Protein AF-A0A151QY26-F1 (afdb_monomer_lite)

Structure (mmCIF, N/CA/C/O backbone):
data_AF-A0A151QY26-F1
#
_entry.id   AF-A0A151QY26-F1
#
loop_
_atom_site.group_PDB
_atom_site.id
_atom_site.type_symbol
_atom_site.label_atom_id
_atom_site.label_alt_id
_atom_site.label_comp_id
_atom_site.label_asym_id
_atom_site.label_entity_id
_atom_site.label_seq_id
_atom_site.pdbx_PDB_ins_code
_atom_site.Cartn_x
_atom_site.Cartn_y
_atom_site.Cartn_z
_atom_site.occupancy
_atom_site.B_iso_or_equiv
_atom_site.auth_seq_id
_atom_site.auth_comp_id
_atom_site.auth_asym_id
_atom_site.auth_atom_id
_atom_site.pdbx_PDB_model_num
ATOM 1 N N . GLU A 1 1 ? 1.044 -14.941 13.384 1.00 71.25 1 GLU A N 1
ATOM 2 C CA . GLU A 1 1 ? 2.407 -14.576 12.929 1.00 71.25 1 GLU A CA 1
ATOM 3 C C . GLU A 1 1 ? 2.419 -13.842 11.584 1.00 71.25 1 GLU A C 1
ATOM 5 O O . GLU A 1 1 ? 2.919 -12.727 11.522 1.00 71.25 1 GLU A O 1
ATOM 10 N N . GLN A 1 2 ? 1.791 -14.396 10.540 1.00 82.44 2 GLN A N 1
ATOM 11 C CA . GLN A 1 2 ? 1.822 -13.869 9.163 1.00 82.44 2 GLN A CA 1
ATOM 12 C C . GLN A 1 2 ? 1.415 -12.389 9.022 1.00 82.44 2 GLN A C 1
ATOM 14 O O . GLN A 1 2 ? 2.113 -11.630 8.355 1.00 82.44 2 GLN A O 1
ATOM 19 N N . LEU A 1 3 ? 0.351 -11.951 9.710 1.00 85.00 3 LEU A N 1
ATOM 20 C CA . LEU A 1 3 ? -0.089 -10.548 9.698 1.00 85.00 3 LEU A CA 1
ATOM 21 C C . LEU A 1 3 ? 0.965 -9.586 10.266 1.00 85.00 3 LEU A C 1
ATOM 23 O O . LEU A 1 3 ? 1.178 -8.516 9.711 1.00 85.00 3 LEU A O 1
ATOM 27 N N . ARG A 1 4 ? 1.677 -9.970 11.335 1.00 86.44 4 ARG A N 1
ATOM 28 C CA . ARG A 1 4 ? 2.716 -9.120 11.943 1.00 86.44 4 ARG A CA 1
ATOM 29 C C . ARG A 1 4 ? 3.913 -8.968 11.008 1.00 86.44 4 ARG A C 1
ATOM 31 O O . ARG A 1 4 ? 4.404 -7.859 10.832 1.00 86.44 4 ARG A O 1
ATOM 38 N N . CYS A 1 5 ? 4.344 -10.056 10.367 1.00 90.56 5 CYS A N 1
ATOM 39 C CA . CYS A 1 5 ? 5.401 -10.006 9.355 1.00 90.56 5 CYS A CA 1
ATOM 40 C C . CYS A 1 5 ? 4.981 -9.161 8.148 1.00 90.56 5 CYS A C 1
ATOM 42 O O . CYS A 1 5 ? 5.779 -8.376 7.642 1.00 90.56 5 CYS A O 1
ATOM 44 N N . PHE A 1 6 ? 3.731 -9.295 7.701 1.00 89.88 6 PHE A N 1
ATOM 45 C CA . PHE A 1 6 ? 3.188 -8.483 6.619 1.00 89.88 6 PHE A CA 1
ATOM 46 C C . PHE A 1 6 ? 3.208 -6.991 6.970 1.00 89.88 6 PHE A C 1
ATOM 48 O O . PHE A 1 6 ? 3.809 -6.207 6.240 1.00 89.88 6 PHE A O 1
ATOM 55 N N . LEU A 1 7 ? 2.647 -6.610 8.120 1.00 89.88 7 LEU A N 1
ATOM 56 C CA . LEU A 1 7 ? 2.617 -5.222 8.589 1.00 89.88 7 LEU A CA 1
ATOM 57 C C . LEU A 1 7 ? 4.022 -4.646 8.789 1.00 89.88 7 LEU A C 1
ATOM 59 O O . LEU A 1 7 ? 4.274 -3.504 8.420 1.00 89.88 7 LEU A O 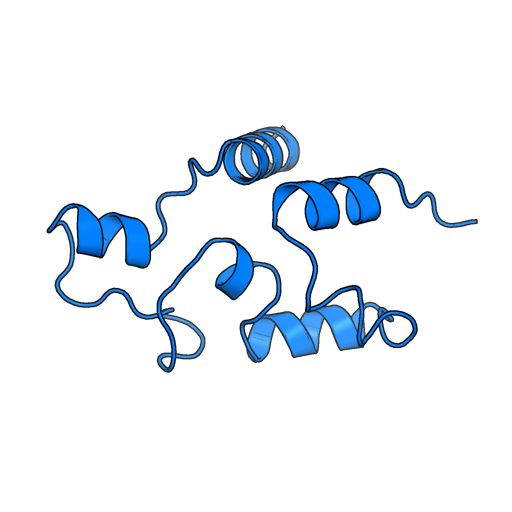1
ATOM 63 N N . TRP A 1 8 ? 4.962 -5.442 9.304 1.00 90.69 8 TRP A N 1
ATOM 64 C CA . TRP A 1 8 ? 6.362 -5.031 9.406 1.00 90.69 8 TRP A CA 1
ATOM 65 C C . TRP A 1 8 ? 6.954 -4.706 8.028 1.00 90.69 8 TRP A C 1
ATOM 67 O O . TRP A 1 8 ? 7.600 -3.675 7.851 1.00 90.69 8 TRP A O 1
ATOM 77 N N . ARG A 1 9 ? 6.684 -5.539 7.016 1.00 93.56 9 ARG A N 1
ATOM 78 C CA . ARG A 1 9 ? 7.152 -5.277 5.649 1.00 93.56 9 ARG A CA 1
ATOM 79 C C . ARG A 1 9 ? 6.518 -4.029 5.043 1.00 93.56 9 ARG A C 1
ATOM 81 O O . ARG A 1 9 ? 7.213 -3.272 4.371 1.00 93.56 9 ARG A O 1
ATOM 88 N N . VAL A 1 10 ? 5.230 -3.804 5.298 1.00 92.56 10 VAL A N 1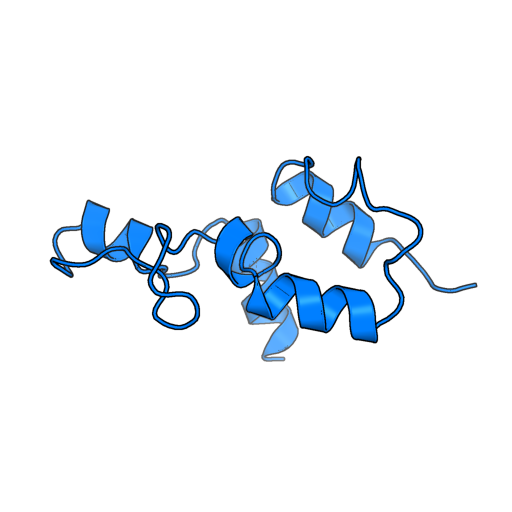
ATOM 89 C CA . VAL A 1 10 ? 4.519 -2.581 4.901 1.00 92.56 10 VAL A CA 1
ATOM 90 C C . VAL A 1 10 ? 5.188 -1.355 5.527 1.00 92.56 10 VAL A C 1
ATOM 92 O O . VAL A 1 10 ? 5.593 -0.452 4.800 1.00 92.56 10 VAL A O 1
ATOM 95 N N . ALA A 1 11 ? 5.390 -1.356 6.848 1.00 90.12 11 ALA A N 1
ATOM 96 C CA . ALA A 1 11 ? 6.000 -0.245 7.582 1.00 90.12 11 ALA A CA 1
ATOM 97 C C . ALA A 1 11 ? 7.415 0.097 7.081 1.00 90.12 11 ALA A C 1
ATOM 99 O O . ALA A 1 11 ? 7.796 1.263 7.028 1.00 90.12 11 ALA A O 1
ATOM 100 N N . HIS A 1 12 ? 8.181 -0.915 6.668 1.00 90.06 12 HIS A N 1
ATOM 101 C CA . HIS A 1 12 ? 9.536 -0.756 6.137 1.00 90.06 12 HIS A CA 1
ATOM 102 C C . HIS A 1 12 ? 9.604 -0.596 4.610 1.00 90.06 12 HIS A C 1
ATOM 104 O O . HIS A 1 12 ? 10.696 -0.652 4.047 1.00 90.06 12 HIS A O 1
ATOM 110 N N . SER A 1 13 ? 8.469 -0.418 3.922 1.00 88.81 13 SER A N 1
ATOM 111 C CA . SER A 1 13 ? 8.406 -0.322 2.454 1.00 88.81 13 SER A CA 1
ATOM 112 C C . SER A 1 13 ? 9.134 -1.469 1.728 1.00 88.81 13 SER A C 1
ATOM 114 O O . SER A 1 13 ? 9.739 -1.281 0.677 1.00 88.81 13 SER A O 1
ATOM 116 N N . SER A 1 14 ? 9.098 -2.675 2.305 1.00 91.19 14 SER A N 1
ATOM 117 C CA . SER A 1 14 ? 9.842 -3.861 1.846 1.00 91.19 14 SER A CA 1
ATOM 118 C C . SER A 1 14 ? 8.945 -4.939 1.220 1.00 91.19 14 SER A C 1
ATOM 120 O O . SER A 1 14 ? 9.321 -6.113 1.069 1.00 91.19 14 SER A O 1
ATOM 122 N N . LEU A 1 15 ? 7.723 -4.560 0.843 1.00 92.06 15 LEU A N 1
ATOM 123 C CA . LEU A 1 15 ? 6.889 -5.387 -0.017 1.00 92.06 15 LEU A CA 1
ATOM 124 C C . LEU A 1 15 ? 7.443 -5.370 -1.444 1.00 92.06 15 LEU A C 1
ATOM 126 O O . LEU A 1 15 ? 7.796 -4.328 -1.985 1.00 92.06 15 LEU A O 1
ATOM 130 N N . CYS A 1 16 ? 7.515 -6.553 -2.049 1.00 93.00 16 CYS A N 1
ATOM 131 C CA . CYS A 1 16 ? 7.952 -6.725 -3.431 1.00 93.00 16 CYS A CA 1
ATOM 132 C C . CYS A 1 16 ? 6.769 -6.428 -4.359 1.00 93.00 16 CYS A C 1
ATOM 134 O O . CYS A 1 16 ? 6.127 -7.351 -4.855 1.00 93.00 16 CYS A O 1
ATOM 136 N N . THR A 1 17 ? 6.430 -5.150 -4.510 1.00 95.94 17 THR A N 1
ATOM 137 C CA . THR A 1 17 ? 5.348 -4.725 -5.401 1.00 95.94 17 THR A CA 1
ATOM 138 C C . THR A 1 17 ? 5.803 -4.745 -6.862 1.00 95.94 17 THR A C 1
ATOM 140 O O . THR A 1 17 ? 7.005 -4.723 -7.147 1.00 95.94 17 THR A O 1
ATOM 143 N N . ASN A 1 18 ? 4.875 -4.778 -7.818 1.00 95.81 18 ASN A N 1
ATOM 144 C CA . ASN A 1 18 ? 5.235 -4.749 -9.236 1.00 95.81 18 ASN A CA 1
ATOM 145 C C . ASN A 1 18 ? 5.910 -3.436 -9.643 1.00 95.81 18 ASN A C 1
ATOM 147 O O . ASN A 1 18 ? 6.786 -3.482 -10.504 1.00 95.81 18 ASN A O 1
ATOM 151 N N . GLU A 1 19 ? 5.613 -2.307 -8.990 1.00 96.00 19 GLU A N 1
ATOM 152 C CA . GL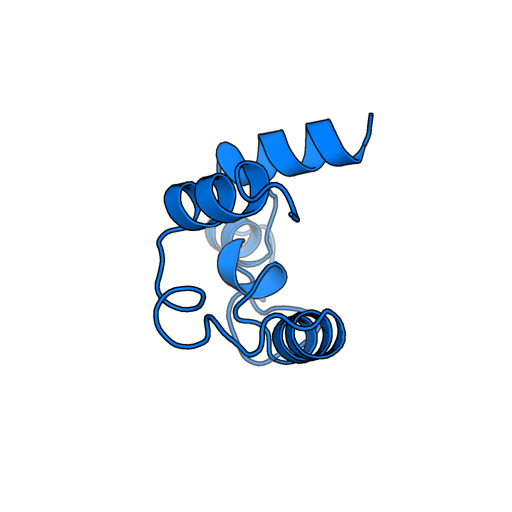U A 1 19 ? 6.396 -1.077 -9.163 1.00 96.00 19 GLU A CA 1
ATOM 153 C C . GLU A 1 19 ? 7.872 -1.306 -8.823 1.00 96.00 19 GLU A C 1
ATOM 155 O O . GLU A 1 19 ? 8.761 -1.011 -9.624 1.00 96.00 19 GLU A O 1
ATOM 160 N N . TRP A 1 20 ? 8.142 -1.892 -7.653 1.00 96.00 20 TRP A N 1
ATOM 161 C CA . TRP A 1 20 ? 9.504 -2.200 -7.229 1.00 96.00 20 TRP A CA 1
ATOM 162 C C . TRP A 1 20 ? 10.176 -3.186 -8.190 1.00 96.00 20 TRP A C 1
ATOM 164 O O . TRP A 1 20 ? 11.331 -2.995 -8.575 1.00 96.00 20 TRP A O 1
ATOM 174 N N . ARG A 1 21 ? 9.447 -4.219 -8.634 1.00 96.19 21 ARG A N 1
ATOM 175 C CA . ARG A 1 21 ? 9.954 -5.189 -9.614 1.00 96.19 21 ARG A CA 1
ATOM 176 C C . ARG A 1 21 ? 10.295 -4.506 -10.936 1.00 96.19 21 ARG A C 1
ATOM 178 O O . ARG A 1 21 ? 11.334 -4.824 -11.508 1.00 96.19 21 ARG A O 1
ATOM 185 N N . ALA A 1 22 ? 9.463 -3.581 -11.409 1.00 95.94 22 ALA A N 1
ATOM 186 C CA . ALA A 1 22 ? 9.699 -2.841 -12.645 1.00 95.94 22 ALA A CA 1
ATOM 187 C C . ALA A 1 22 ? 10.926 -1.933 -12.504 1.00 95.94 22 ALA A C 1
ATOM 189 O O . ALA A 1 22 ? 11.808 -1.952 -13.358 1.00 95.94 22 ALA A O 1
ATOM 190 N N . HIS A 1 23 ? 11.057 -1.235 -11.372 1.00 94.88 23 HIS A N 1
ATOM 191 C CA . HIS A 1 23 ? 12.229 -0.418 -11.054 1.00 94.88 23 HIS A CA 1
ATOM 192 C C . HIS A 1 23 ? 13.534 -1.235 -10.990 1.00 94.88 23 HIS A C 1
ATOM 194 O O . HIS A 1 23 ? 14.611 -0.727 -11.293 1.00 94.88 23 HIS A O 1
ATOM 200 N N . LYS A 1 24 ? 13.454 -2.516 -10.612 1.00 95.69 24 LYS A N 1
ATOM 201 C CA . LYS A 1 24 ? 14.584 -3.460 -10.612 1.00 95.69 24 LYS A CA 1
ATOM 202 C C . LYS A 1 24 ? 14.745 -4.243 -11.919 1.00 95.69 24 LYS A C 1
ATOM 204 O O . LYS A 1 24 ? 15.543 -5.176 -11.953 1.00 95.69 24 LYS A O 1
ATOM 209 N N . CYS A 1 25 ? 14.009 -3.890 -12.973 1.00 96.25 25 CYS A N 1
ATOM 210 C CA . CYS A 1 25 ? 14.013 -4.589 -14.263 1.00 96.25 25 CYS A CA 1
ATOM 211 C C . CYS A 1 25 ? 13.667 -6.092 -14.159 1.00 96.25 25 CYS A C 1
ATOM 213 O O . CYS A 1 25 ? 14.093 -6.893 -14.986 1.00 96.25 25 CYS A O 1
ATOM 215 N N . LEU A 1 26 ? 12.893 -6.488 -13.141 1.00 96.12 26 LEU A N 1
ATOM 216 C CA . LEU A 1 26 ? 12.433 -7.865 -12.903 1.00 96.12 26 LEU A CA 1
ATOM 217 C C . LEU A 1 26 ? 11.062 -8.158 -13.536 1.00 96.12 26 LEU A C 1
ATOM 219 O O . LEU A 1 26 ? 10.577 -9.288 -13.493 1.00 96.12 26 LEU A O 1
ATOM 223 N N . THR A 1 27 ? 10.399 -7.135 -14.069 1.00 95.62 27 THR A N 1
ATOM 224 C CA . THR A 1 27 ? 9.163 -7.231 -14.853 1.00 95.62 27 THR A CA 1
ATOM 225 C C . THR A 1 27 ? 9.121 -6.079 -15.851 1.00 95.62 27 THR A C 1
ATOM 227 O O . THR A 1 27 ? 9.679 -5.014 -15.594 1.00 95.62 27 THR A O 1
ATOM 230 N N . LEU A 1 28 ? 8.444 -6.293 -16.978 1.00 94.44 28 LEU A N 1
ATOM 231 C CA . LEU A 1 28 ? 8.156 -5.248 -17.966 1.00 94.44 28 LEU A CA 1
ATOM 232 C C . LEU A 1 28 ? 6.871 -4.479 -17.640 1.00 94.44 28 LEU A C 1
ATOM 234 O O . LEU A 1 28 ? 6.664 -3.384 -18.150 1.00 94.44 28 LEU A O 1
ATOM 238 N N . ASN A 1 29 ? 6.011 -5.054 -16.797 1.0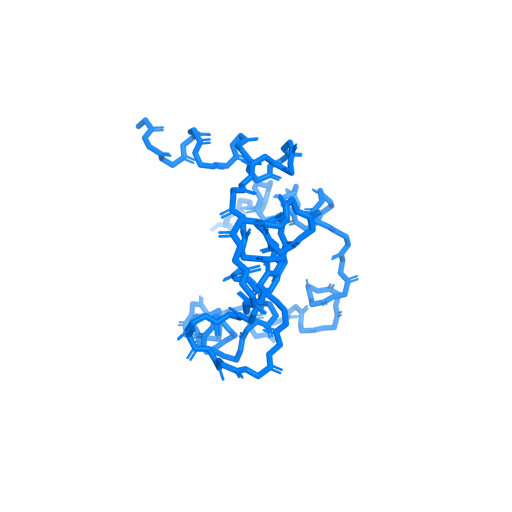0 94.94 29 ASN A N 1
ATOM 239 C CA . ASN A 1 29 ? 4.749 -4.455 -16.391 1.00 94.94 29 ASN A CA 1
ATOM 240 C C . ASN A 1 29 ? 4.754 -4.217 -14.878 1.00 94.94 29 ASN A C 1
ATOM 242 O O . ASN A 1 29 ? 4.818 -5.174 -14.101 1.00 94.94 29 ASN A O 1
ATOM 246 N N . GLY A 1 30 ? 4.707 -2.943 -1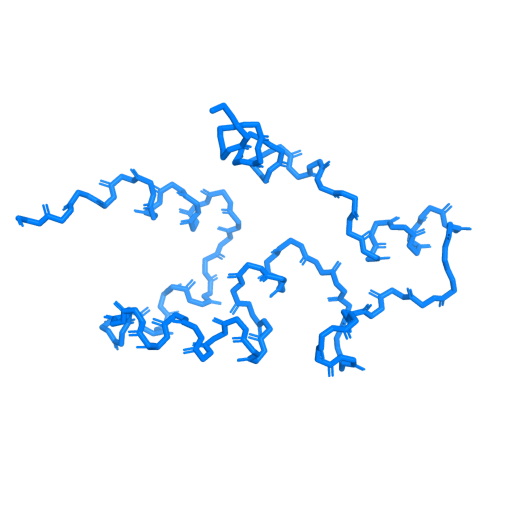4.486 1.00 95.06 30 GLY A N 1
ATOM 247 C CA . GLY A 1 30 ? 4.617 -2.507 -13.093 1.00 95.06 30 GLY A CA 1
ATOM 248 C C . GLY A 1 30 ? 3.184 -2.380 -12.578 1.00 95.06 30 GLY A C 1
ATOM 249 O O . GLY A 1 30 ? 2.996 -2.069 -11.405 1.00 95.06 30 GLY A O 1
ATOM 250 N N . ASN A 1 31 ? 2.177 -2.600 -13.425 1.00 96.69 31 ASN A N 1
ATOM 251 C CA . ASN A 1 31 ? 0.787 -2.366 -13.061 1.00 96.69 31 ASN A CA 1
ATOM 252 C C . ASN A 1 31 ? 0.284 -3.370 -12.018 1.00 96.69 31 ASN A C 1
ATOM 254 O O . ASN A 1 31 ? 0.744 -4.513 -11.913 1.00 96.69 31 ASN A O 1
ATOM 258 N N . CYS A 1 32 ? -0.705 -2.924 -11.252 1.00 96.19 32 CYS A N 1
ATOM 259 C CA . CYS A 1 32 ? -1.464 -3.756 -10.341 1.00 96.19 32 CYS A CA 1
ATOM 260 C C . CYS A 1 32 ? -2.208 -4.838 -11.137 1.00 96.19 32 CYS A C 1
ATOM 262 O O . CYS A 1 32 ? -2.962 -4.498 -12.045 1.00 96.19 32 CYS A O 1
ATOM 264 N N . PRO A 1 33 ? -2.055 -6.128 -10.803 1.00 94.00 33 PRO A N 1
ATOM 265 C CA . PRO A 1 33 ? -2.718 -7.217 -11.511 1.00 94.00 33 PRO A CA 1
ATOM 266 C C . PRO A 1 33 ? -4.224 -7.269 -11.224 1.00 94.00 33 PRO A C 1
ATOM 268 O O . PRO A 1 33 ? -4.942 -7.975 -11.923 1.00 94.00 33 PRO A O 1
ATOM 271 N N . VAL A 1 34 ? -4.690 -6.547 -10.199 1.00 94.06 34 VAL A N 1
ATOM 272 C CA . VAL A 1 34 ? -6.100 -6.486 -9.805 1.00 94.06 34 VAL A CA 1
ATOM 273 C C . VAL A 1 34 ? -6.843 -5.474 -10.677 1.00 94.06 34 VAL A C 1
ATOM 275 O O . VAL A 1 34 ? -7.695 -5.867 -11.464 1.00 94.06 34 VAL A O 1
ATOM 278 N N . CYS A 1 35 ? -6.472 -4.190 -10.606 1.00 93.88 35 CYS A N 1
ATOM 279 C CA . CYS A 1 35 ? -7.156 -3.142 -11.372 1.00 93.88 35 CYS A CA 1
ATOM 280 C C . CYS A 1 35 ? -6.625 -2.974 -12.806 1.00 93.88 35 CYS A C 1
ATOM 282 O O . CYS A 1 35 ? -7.265 -2.332 -13.636 1.00 93.88 35 CYS A O 1
ATOM 284 N N . ASN A 1 36 ? -5.411 -3.465 -13.084 1.00 92.25 36 ASN A N 1
ATOM 285 C CA . ASN A 1 36 ? -4.666 -3.319 -14.340 1.00 92.25 36 ASN A CA 1
ATOM 286 C C . ASN A 1 36 ? -4.498 -1.874 -14.866 1.00 92.25 36 ASN A C 1
ATOM 288 O O . ASN A 1 36 ? -4.114 -1.675 -16.017 1.00 92.25 36 ASN A O 1
ATOM 292 N N . ASN A 1 37 ? -4.759 -0.864 -14.033 1.00 88.81 37 ASN A N 1
ATOM 293 C CA . ASN A 1 37 ? -4.858 0.532 -14.464 1.00 88.81 37 ASN A CA 1
ATOM 294 C C . ASN A 1 37 ? -3.713 1.422 -13.952 1.00 88.81 37 ASN A C 1
ATOM 296 O O . ASN A 1 37 ? -3.325 2.376 -14.617 1.00 88.81 37 ASN A O 1
ATOM 300 N N . HIS A 1 38 ? -3.154 1.115 -12.779 1.00 93.56 38 HIS A N 1
ATOM 301 C CA . HIS A 1 38 ? -2.091 1.906 -12.151 1.00 93.56 38 HIS A CA 1
ATOM 302 C C . HIS A 1 38 ? -0.918 1.029 -11.714 1.00 93.56 38 HIS A C 1
ATOM 304 O O . HIS A 1 38 ? -1.085 -0.174 -11.517 1.00 93.56 38 HIS A O 1
ATOM 310 N N . SER A 1 39 ? 0.250 1.652 -11.523 1.00 95.12 39 SER A N 1
ATOM 311 C CA . SER A 1 39 ? 1.433 1.028 -10.917 1.00 95.12 39 SER A CA 1
ATOM 312 C C . SER A 1 39 ? 1.086 0.404 -9.561 1.00 95.12 39 SER A C 1
ATOM 314 O O . SER A 1 39 ? 0.398 1.011 -8.737 1.00 95.12 39 SER A O 1
ATOM 316 N N . GLU A 1 40 ? 1.552 -0.819 -9.323 1.00 96.56 40 GLU A N 1
ATOM 317 C CA . GLU A 1 40 ? 1.353 -1.506 -8.056 1.00 96.56 40 GLU A CA 1
ATOM 318 C C . GLU A 1 40 ? 2.312 -0.946 -7.003 1.00 96.56 40 GLU A C 1
ATOM 320 O O . GLU A 1 40 ? 3.449 -1.400 -6.862 1.00 96.56 40 GLU A O 1
ATOM 325 N N . THR A 1 41 ? 1.850 0.042 -6.246 1.00 95.50 41 THR A N 1
ATOM 326 C CA . THR A 1 41 ? 2.541 0.545 -5.052 1.00 95.50 41 THR A CA 1
ATOM 327 C C . THR A 1 41 ? 1.942 -0.083 -3.794 1.00 95.50 41 THR A C 1
ATOM 329 O O . THR A 1 41 ? 0.850 -0.656 -3.831 1.00 95.50 41 THR A O 1
ATOM 332 N N . ILE A 1 42 ? 2.626 0.045 -2.652 1.00 94.75 42 ILE A N 1
ATOM 333 C CA . ILE A 1 42 ? 2.094 -0.430 -1.363 1.00 94.75 42 ILE A CA 1
ATOM 334 C C . ILE A 1 42 ? 0.771 0.275 -1.036 1.00 94.75 42 ILE A C 1
ATOM 336 O O . ILE A 1 42 ? -0.200 -0.383 -0.671 1.00 94.75 42 ILE A O 1
ATOM 340 N N . MET A 1 43 ? 0.708 1.598 -1.221 1.00 93.00 43 MET A N 1
ATOM 341 C CA . MET A 1 43 ? -0.525 2.363 -1.003 1.00 93.00 43 MET A CA 1
ATOM 342 C C . MET A 1 43 ? -1.621 1.958 -1.978 1.00 93.00 43 MET A C 1
ATOM 344 O O . MET A 1 43 ? -2.780 1.859 -1.586 1.00 93.00 43 MET A O 1
ATOM 348 N N . HIS A 1 44 ? -1.260 1.653 -3.225 1.00 94.00 44 HIS A N 1
ATOM 349 C CA . HIS A 1 44 ? -2.223 1.197 -4.210 1.00 94.00 44 HIS A CA 1
ATOM 350 C C . HIS A 1 44 ? -2.908 -0.090 -3.758 1.00 94.00 44 HIS A C 1
ATOM 352 O O . HIS A 1 44 ? -4.119 -0.092 -3.570 1.00 94.00 44 HIS A O 1
ATOM 358 N N . ILE A 1 45 ? -2.151 -1.157 -3.499 1.00 93.25 45 ILE A N 1
ATOM 359 C CA . ILE A 1 45 ? -2.745 -2.449 -3.124 1.00 93.25 45 ILE A CA 1
ATOM 360 C C . ILE A 1 45 ? -3.495 -2.390 -1.793 1.00 93.25 45 ILE A C 1
ATOM 362 O O . ILE A 1 45 ? -4.509 -3.065 -1.636 1.00 93.25 45 ILE A O 1
ATOM 366 N N . LEU A 1 46 ? -3.027 -1.582 -0.838 1.00 91.31 46 LEU A N 1
ATOM 367 C CA . LEU A 1 46 ? -3.658 -1.492 0.476 1.00 91.31 46 LEU A CA 1
ATOM 368 C C . LEU A 1 46 ? -4.892 -0.596 0.477 1.00 91.31 46 LEU A C 1
ATOM 370 O O . LEU A 1 46 ? -5.793 -0.841 1.270 1.00 91.31 46 LEU A O 1
ATOM 374 N N . ARG A 1 47 ? -4.937 0.441 -0.365 1.00 89.69 47 ARG A N 1
ATOM 375 C CA . ARG A 1 47 ? -5.884 1.548 -0.197 1.00 89.69 47 ARG A CA 1
ATOM 376 C C . ARG A 1 47 ? -6.391 2.140 -1.509 1.00 89.69 47 ARG A C 1
ATOM 378 O O . ARG A 1 47 ? -7.596 2.307 -1.658 1.00 89.69 47 ARG A O 1
ATOM 385 N N . ASP A 1 48 ? -5.505 2.504 -2.435 1.00 90.56 48 ASP A N 1
ATOM 386 C CA . ASP A 1 48 ? -5.889 3.358 -3.574 1.00 90.56 48 ASP A CA 1
ATOM 387 C C . ASP A 1 48 ? -6.468 2.588 -4.768 1.00 90.56 48 ASP A C 1
ATOM 389 O O . ASP A 1 48 ? -7.125 3.190 -5.622 1.00 90.56 48 ASP A O 1
ATOM 393 N N . CYS A 1 49 ? -6.249 1.274 -4.814 1.00 93.81 49 CYS A N 1
ATOM 394 C CA . CYS A 1 49 ? -6.842 0.362 -5.782 1.00 93.81 49 CYS A CA 1
ATOM 395 C C . CYS A 1 49 ? -8.369 0.388 -5.666 1.00 93.81 49 CYS A C 1
ATOM 397 O O . CYS A 1 49 ? -8.903 0.389 -4.558 1.00 93.81 49 CYS A O 1
ATOM 399 N N . ASN A 1 50 ? -9.077 0.410 -6.798 1.00 91.31 50 ASN A N 1
ATOM 400 C CA . ASN A 1 50 ? -10.539 0.508 -6.803 1.00 91.31 50 ASN A CA 1
ATOM 401 C C . ASN A 1 50 ? -11.165 -0.663 -6.043 1.00 91.31 50 ASN A C 1
ATOM 403 O O . ASN A 1 50 ? -12.045 -0.472 -5.215 1.00 91.31 50 ASN A O 1
ATOM 407 N N . GLU A 1 51 ? -10.636 -1.858 -6.257 1.00 92.12 51 GLU A N 1
ATOM 408 C CA . GLU A 1 51 ? -11.068 -3.084 -5.606 1.00 92.12 51 GLU A CA 1
ATOM 409 C C . GLU A 1 51 ? -10.788 -3.036 -4.098 1.00 92.12 51 GLU A C 1
ATOM 411 O O . GLU A 1 51 ? -11.650 -3.401 -3.301 1.00 92.12 51 GLU A O 1
ATOM 416 N N . SER A 1 52 ? -9.637 -2.497 -3.682 1.00 91.06 52 SER A N 1
ATOM 417 C CA . SER A 1 52 ? -9.338 -2.279 -2.259 1.00 91.06 52 SER A CA 1
ATOM 418 C C . SER A 1 52 ? -10.273 -1.242 -1.631 1.00 91.06 52 SER A C 1
ATOM 420 O O . SER A 1 52 ? -10.712 -1.424 -0.498 1.00 91.06 52 SER A O 1
ATOM 422 N N . LYS A 1 53 ? -10.636 -0.177 -2.359 1.00 88.81 53 LYS A N 1
ATOM 423 C CA . LYS A 1 53 ? -11.606 0.827 -1.889 1.00 88.81 53 LYS A CA 1
ATOM 424 C C . LYS A 1 53 ? -12.976 0.221 -1.627 1.00 88.81 53 LYS A C 1
ATOM 426 O O . LYS A 1 53 ? -13.587 0.566 -0.620 1.00 88.81 53 LYS A O 1
ATOM 431 N N . GLU A 1 54 ? -13.451 -0.673 -2.492 1.00 89.31 54 GLU A N 1
ATOM 432 C CA . GLU A 1 54 ? -14.731 -1.356 -2.267 1.00 89.31 54 GLU A CA 1
ATOM 433 C C . GLU A 1 54 ? -14.703 -2.207 -0.990 1.00 89.31 54 GLU A C 1
ATOM 435 O O . GLU A 1 54 ? -15.675 -2.210 -0.236 1.00 89.31 54 GLU A O 1
ATOM 440 N N . ILE A 1 55 ? -13.575 -2.863 -0.690 1.00 89.50 55 ILE A N 1
ATOM 441 C CA . ILE A 1 55 ? -13.405 -3.612 0.564 1.00 89.50 55 ILE A CA 1
ATOM 442 C C . ILE A 1 55 ? -13.494 -2.669 1.767 1.00 89.50 55 ILE A C 1
ATOM 444 O O . ILE A 1 55 ? -14.245 -2.937 2.700 1.00 89.50 55 ILE A O 1
ATOM 448 N N . TRP A 1 56 ? -12.773 -1.546 1.744 1.00 86.88 56 TRP A N 1
ATOM 449 C CA . TRP A 1 56 ? -12.811 -0.569 2.837 1.00 86.88 56 TRP A CA 1
ATOM 450 C C . TRP A 1 56 ? -14.213 0.011 3.062 1.00 86.88 56 TRP A C 1
ATOM 452 O O . TRP A 1 56 ? -14.664 0.106 4.204 1.00 86.88 56 TRP A O 1
ATOM 462 N N . ARG A 1 57 ? -14.952 0.302 1.983 1.00 84.19 57 ARG A N 1
ATOM 463 C CA . ARG A 1 57 ? -16.363 0.712 2.070 1.00 84.19 57 ARG A CA 1
ATOM 464 C C . ARG A 1 57 ? -17.224 -0.352 2.743 1.00 84.19 57 ARG A C 1
ATOM 466 O O . ARG A 1 57 ? -17.975 -0.026 3.654 1.00 84.19 57 ARG A O 1
ATOM 473 N N . ALA A 1 58 ? -17.068 -1.618 2.360 1.00 87.06 58 ALA A N 1
ATOM 474 C CA . ALA A 1 58 ? -17.817 -2.721 2.963 1.00 87.06 58 ALA A CA 1
ATOM 475 C C . ALA A 1 58 ? -17.504 -2.926 4.458 1.00 87.06 58 ALA A C 1
ATOM 477 O O . ALA A 1 58 ? -18.362 -3.398 5.200 1.00 87.06 58 ALA A O 1
ATOM 478 N N . VAL A 1 59 ? -16.299 -2.560 4.906 1.00 83.44 59 VAL A N 1
ATOM 479 C CA . VAL A 1 59 ? -15.881 -2.617 6.320 1.00 83.44 59 VAL A CA 1
ATOM 480 C C . VAL A 1 59 ? -16.384 -1.405 7.127 1.00 83.44 59 VAL A C 1
ATOM 482 O O . VAL A 1 59 ? -16.311 -1.413 8.351 1.00 83.44 59 VAL A O 1
ATOM 485 N N . GLY A 1 60 ? -16.967 -0.390 6.479 1.00 75.94 60 GLY A N 1
ATOM 486 C CA . GLY A 1 60 ? -17.590 0.748 7.160 1.00 75.94 60 GLY A CA 1
ATOM 487 C C . GLY A 1 60 ? -16.664 1.944 7.387 1.00 75.94 60 GLY A C 1
ATOM 488 O O . GLY A 1 60 ? -16.922 2.761 8.266 1.00 75.94 60 GLY A O 1
ATOM 489 N N .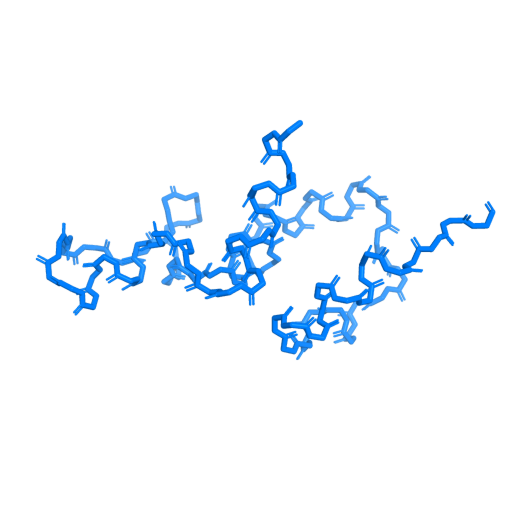 THR A 1 61 ? -15.611 2.119 6.580 1.00 70.88 61 THR A N 1
ATOM 490 C CA . THR A 1 61 ? -14.709 3.288 6.683 1.00 70.88 61 THR A CA 1
ATOM 491 C C . THR A 1 61 ? -15.274 4.575 6.057 1.00 70.88 61 THR A C 1
ATOM 493 O O . THR A 1 61 ? -14.524 5.503 5.745 1.00 70.88 61 THR A O 1
ATOM 496 N N . GLU A 1 62 ? -16.589 4.651 5.838 1.00 59.06 62 GLU A N 1
ATOM 497 C CA . GLU A 1 62 ? -17.272 5.748 5.133 1.00 59.06 62 GLU A CA 1
ATOM 498 C C . GLU A 1 62 ? -17.144 7.115 5.838 1.00 59.06 62 GLU A C 1
ATOM 500 O O . GLU A 1 62 ? -17.344 8.151 5.208 1.00 59.06 62 GLU A O 1
ATOM 505 N N . GLY A 1 63 ? -16.745 7.147 7.116 1.00 58.53 63 GLY A N 1
ATOM 506 C CA . GLY A 1 63 ? -16.556 8.381 7.889 1.00 58.53 63 GLY A CA 1
ATOM 507 C C . GLY A 1 63 ? -15.247 9.148 7.639 1.00 58.53 63 GLY A C 1
ATOM 508 O O . GLY A 1 63 ? -15.166 10.316 8.008 1.00 58.53 63 GLY A O 1
ATOM 509 N N . PHE A 1 64 ? -14.231 8.546 7.005 1.00 60.78 64 PHE A N 1
ATOM 510 C CA . PHE A 1 64 ? -12.853 9.087 6.991 1.00 60.78 64 PHE A CA 1
ATOM 511 C C . PHE A 1 64 ? -12.348 9.542 5.603 1.00 60.78 64 PHE A C 1
ATOM 513 O O . PHE A 1 64 ? -11.151 9.737 5.389 1.00 60.78 64 PHE A O 1
ATOM 520 N N . LEU A 1 65 ? -13.250 9.711 4.632 1.00 64.81 65 LEU A N 1
ATOM 521 C CA . LEU A 1 65 ? -12.945 9.621 3.194 1.00 64.81 65 LEU A CA 1
ATOM 522 C C . LEU A 1 65 ? -11.924 10.618 2.619 1.00 64.81 65 LEU A C 1
ATOM 524 O O . LEU A 1 65 ? -11.309 10.295 1.607 1.00 64.81 65 LEU A O 1
ATOM 528 N N . ASN A 1 66 ? -11.710 11.802 3.193 1.00 63.84 66 ASN A N 1
ATOM 529 C CA . ASN A 1 66 ? -10.712 12.720 2.624 1.00 63.84 66 ASN A CA 1
ATOM 530 C C . ASN A 1 66 ? -9.328 12.555 3.244 1.00 63.84 66 ASN A C 1
ATOM 532 O O . ASN A 1 66 ? -8.345 12.534 2.510 1.00 63.84 66 ASN A O 1
ATOM 536 N N . GLU A 1 67 ? -9.212 12.397 4.556 1.00 70.31 67 GLU A N 1
ATOM 537 C CA . GLU A 1 67 ? -7.892 12.249 5.177 1.00 70.31 67 GLU A CA 1
ATOM 538 C C . GLU A 1 67 ? -7.346 10.834 4.954 1.00 70.31 67 GLU A C 1
ATOM 540 O O . GLU A 1 67 ? -6.223 10.676 4.476 1.00 70.31 67 GLU A O 1
ATOM 545 N N . PHE A 1 68 ? -8.178 9.801 5.116 1.00 77.00 68 PHE A N 1
ATOM 546 C CA . PHE A 1 68 ? -7.768 8.399 4.989 1.00 77.00 68 PHE A CA 1
ATOM 547 C C . PHE A 1 68 ? -7.055 8.090 3.664 1.00 77.00 68 PHE A C 1
ATOM 549 O O . PHE A 1 68 ? -6.003 7.445 3.644 1.00 77.00 68 PHE A O 1
ATOM 556 N N . PHE A 1 69 ? -7.596 8.586 2.548 1.00 78.56 69 PHE A N 1
ATOM 557 C CA . PHE A 1 69 ? -7.068 8.338 1.203 1.00 78.56 69 PHE A CA 1
ATOM 558 C C . PHE A 1 69 ? -5.929 9.273 0.780 1.00 78.56 69 PHE A C 1
ATOM 560 O O . PHE A 1 69 ? -5.343 9.060 -0.278 1.00 78.56 69 PHE A O 1
ATOM 567 N N . ASN A 1 70 ? -5.559 10.260 1.599 1.00 82.19 70 ASN A N 1
ATOM 568 C CA . ASN A 1 70 ? -4.501 11.219 1.266 1.00 82.19 70 ASN A CA 1
ATOM 569 C C . ASN A 1 70 ? -3.286 11.160 2.203 1.00 82.19 70 ASN A C 1
ATOM 571 O O . ASN A 1 70 ? -2.273 11.806 1.934 1.00 82.19 70 ASN A O 1
ATOM 575 N N . LEU A 1 71 ? -3.334 10.352 3.263 1.00 85.12 71 LEU A N 1
ATOM 576 C CA . LEU A 1 71 ? -2.210 10.214 4.187 1.00 85.12 71 LEU A CA 1
ATOM 577 C C . LEU A 1 71 ? -1.020 9.439 3.589 1.00 85.12 71 LEU A C 1
ATOM 579 O O . LEU A 1 71 ? -1.229 8.475 2.838 1.00 85.12 71 LEU A O 1
ATOM 583 N N . PRO A 1 72 ? 0.226 9.805 3.957 1.00 88.12 72 PRO A N 1
ATOM 584 C CA . PRO A 1 72 ? 1.416 9.005 3.676 1.00 88.12 72 PRO A CA 1
ATOM 585 C C . PRO A 1 72 ? 1.351 7.620 4.331 1.00 88.12 72 PRO A C 1
ATOM 587 O O . PRO A 1 72 ? 0.762 7.468 5.397 1.00 88.12 72 PRO A O 1
ATOM 590 N N . LEU A 1 73 ? 2.034 6.628 3.746 1.00 88.00 73 LEU A N 1
ATOM 591 C CA . LEU A 1 73 ? 1.979 5.219 4.169 1.00 88.00 73 LEU A CA 1
ATOM 592 C C . LEU A 1 73 ? 2.169 4.996 5.672 1.00 88.00 73 LEU A C 1
ATOM 594 O O . LEU A 1 73 ? 1.369 4.303 6.291 1.00 88.00 73 LEU A O 1
ATOM 598 N N . VAL A 1 74 ? 3.233 5.553 6.254 1.00 87.56 74 VAL A N 1
ATOM 599 C CA . VAL A 1 74 ? 3.554 5.322 7.671 1.00 87.56 74 VAL A CA 1
ATOM 600 C C . VAL A 1 74 ? 2.494 5.944 8.575 1.00 87.56 74 VAL A C 1
ATOM 602 O O . VAL A 1 74 ? 2.038 5.286 9.504 1.00 87.56 74 VAL A O 1
ATOM 605 N N . THR A 1 75 ? 2.063 7.170 8.274 1.00 87.75 75 THR A N 1
ATOM 606 C CA . THR A 1 75 ? 1.014 7.869 9.028 1.00 87.75 75 THR A CA 1
ATOM 607 C C . THR A 1 75 ? -0.319 7.135 8.922 1.00 87.75 75 THR A C 1
ATOM 609 O O . THR A 1 75 ? -0.936 6.840 9.939 1.00 87.75 75 THR A O 1
ATOM 612 N N . TRP A 1 76 ? -0.711 6.743 7.707 1.00 88.75 76 TRP A N 1
ATOM 613 C CA . TRP A 1 76 ? -1.919 5.957 7.461 1.00 88.75 76 TRP A CA 1
ATOM 614 C C . TRP A 1 76 ? -1.896 4.633 8.236 1.00 88.75 76 TRP A C 1
ATOM 616 O O . TRP A 1 76 ? -2.878 4.266 8.878 1.00 88.75 76 TRP A O 1
ATOM 626 N N . LEU A 1 77 ? -0.762 3.925 8.222 1.00 88.50 77 LEU A N 1
ATOM 627 C CA . LEU A 1 77 ? -0.608 2.666 8.945 1.00 88.50 77 LEU A CA 1
ATOM 628 C C . LEU A 1 77 ? -0.716 2.868 10.461 1.00 88.50 77 LEU A C 1
ATOM 630 O O . LEU A 1 77 ? -1.346 2.062 11.135 1.00 88.50 77 LEU A O 1
ATOM 634 N N . GLN A 1 78 ? -0.114 3.931 10.999 1.00 86.88 78 GLN A N 1
ATOM 635 C CA . GLN A 1 78 ? -0.191 4.250 12.423 1.00 86.88 78 GLN A CA 1
ATOM 636 C C . GLN A 1 78 ? -1.630 4.516 12.855 1.00 86.88 78 GLN A C 1
ATOM 638 O O . GLN A 1 78 ? -2.082 3.868 13.792 1.00 86.88 78 GLN A O 1
ATOM 643 N N . GLU A 1 79 ? -2.358 5.376 12.140 1.00 84.69 79 GLU A N 1
ATOM 644 C CA . GLU A 1 79 ? -3.752 5.690 12.471 1.00 84.69 79 GLU A CA 1
ATOM 645 C C . GLU A 1 79 ? -4.631 4.437 12.494 1.00 84.69 79 GLU A C 1
ATOM 647 O O . GLU A 1 79 ? -5.358 4.221 13.460 1.00 84.69 79 GLU A O 1
ATOM 652 N N . ASN A 1 80 ? -4.487 3.554 11.502 1.00 82.81 80 ASN A N 1
ATOM 653 C CA . ASN A 1 80 ? -5.250 2.305 11.425 1.00 82.81 80 ASN A CA 1
ATOM 654 C C . ASN A 1 80 ? -4.868 1.276 12.504 1.00 82.81 80 ASN A C 1
ATOM 656 O O . ASN A 1 80 ? -5.682 0.428 12.852 1.00 82.81 80 ASN A O 1
ATOM 660 N N . LEU A 1 81 ? -3.636 1.311 13.023 1.00 82.44 81 LEU A N 1
ATOM 661 C CA . LEU A 1 81 ? -3.175 0.379 14.061 1.00 82.44 81 LEU A CA 1
ATOM 662 C C . LEU A 1 81 ? -3.463 0.872 15.481 1.00 82.44 81 LEU A C 1
ATOM 664 O O . LEU A 1 81 ? -3.523 0.060 16.403 1.00 82.44 81 LEU A O 1
ATOM 668 N N . THR A 1 82 ? -3.589 2.185 15.670 1.00 81.00 82 THR A N 1
ATOM 669 C CA . THR A 1 82 ? -3.902 2.790 16.970 1.00 81.00 82 THR A CA 1
ATOM 670 C C . THR A 1 82 ? -5.386 3.056 17.165 1.00 81.00 82 THR A C 1
ATOM 672 O O . THR A 1 82 ? -5.792 3.344 18.289 1.00 81.00 82 THR A O 1
ATOM 675 N N . HIS A 1 83 ? -6.190 2.972 16.101 1.00 67.81 83 HIS A N 1
ATOM 676 C CA . HIS A 1 83 ? -7.640 3.061 16.198 1.00 67.81 83 HIS A CA 1
ATOM 677 C C . HIS A 1 83 ? -8.171 1.827 16.939 1.00 67.81 83 HIS A C 1
ATOM 679 O O . HIS A 1 83 ? -8.321 0.746 16.373 1.00 67.81 83 HIS A O 1
ATOM 685 N N . VAL A 1 84 ? -8.392 1.979 18.242 1.00 55.75 84 VAL A N 1
ATOM 686 C CA . VAL A 1 84 ? -9.124 1.008 19.055 1.00 55.75 84 VAL A CA 1
ATOM 687 C C . VAL A 1 84 ? -10.600 1.320 18.851 1.00 55.75 84 VAL A C 1
ATOM 689 O O . VAL A 1 84 ? -11.024 2.435 19.155 1.00 55.75 84 VAL A O 1
ATOM 692 N N . ASP A 1 85 ? -11.357 0.372 18.297 1.00 55.38 85 ASP A N 1
ATOM 693 C CA . ASP A 1 85 ? -12.817 0.490 18.251 1.00 55.38 85 ASP A CA 1
ATOM 694 C C . ASP A 1 85 ? -13.354 0.731 19.678 1.00 55.38 85 ASP A C 1
ATOM 696 O O . ASP A 1 85 ? -12.879 0.066 20.607 1.00 55.38 85 ASP A O 1
ATOM 700 N N . PRO A 1 86 ? -14.278 1.691 19.877 1.00 48.12 86 PRO A N 1
ATOM 701 C CA . PRO A 1 86 ? -14.885 1.940 21.182 1.00 48.12 86 PRO A CA 1
ATOM 702 C C . PRO A 1 86 ? -15.631 0.728 21.757 1.00 48.12 86 PRO A C 1
ATOM 704 O O . PRO A 1 86 ? -16.200 -0.067 20.973 1.00 48.12 86 PRO A O 1
#

pLDDT: mean 86.48, std 11.11, range [48.12, 96.69]

Sequence (86 aa):
EQLRCFLWRVAHSSLCTNEWRAHKCLTLNGNCPVCNNHSETIMHILRDCNESKEIWRAVGTEGFLNEFFNLPLVTWLQENLTHVDP

InterPro domains:
  IPR026960 Reverse transcriptase zinc-binding domain [PF13966] (3-56)

Radius of gyration: 13.83 Å; chains: 1; bounding box: 32×27×39 Å

Organism: Cajanus cajan (NCBI:txid3821)

Foldseek 3Di:
DVVVVVLVCLLVQNDPQLLVCVVVVVDVDQADPPQSPDGGGSCCVCPVPPVNPVVCVVVPVVPCPPDLSPDDSNVNSVCVVPPDPD

Secondary structure (DSSP, 8-state):
-HHHHHHHHHHTT----HHHHHHTTS-S--B-TTTSSSB--HHIIIIISHHHHHHHHHHTGGG-TTTTTTS-HHHHHHHHHH----